Protein AF-A0A3M1VTR1-F1 (afdb_monomer_lite)

pLDDT: mean 77.59, std 20.21, range [37.69, 97.69]

Structure (mmCIF, N/CA/C/O backbone):
data_AF-A0A3M1VTR1-F1
#
_entry.id   AF-A0A3M1VTR1-F1
#
loop_
_atom_site.group_PDB
_atom_site.id
_atom_site.type_symbol
_atom_site.label_atom_id
_atom_site.label_alt_id
_atom_site.label_comp_id
_atom_site.label_asym_id
_atom_site.label_entity_id
_atom_site.label_seq_id
_atom_site.pdbx_PDB_ins_code
_atom_site.Cartn_x
_atom_site.Cartn_y
_atom_site.Cartn_z
_atom_site.occupancy
_atom_site.B_iso_or_equiv
_atom_site.auth_seq_id
_atom_site.auth_comp_id
_atom_site.auth_asym_id
_atom_site.auth_atom_id
_atom_site.pdbx_PDB_model_num
ATOM 1 N N . MET A 1 1 ? -4.274 -64.378 -32.391 1.00 43.00 1 MET A N 1
ATOM 2 C CA . MET A 1 1 ? -3.223 -64.723 -31.403 1.00 43.00 1 MET A CA 1
ATOM 3 C C . MET A 1 1 ? -2.202 -63.593 -31.361 1.00 43.00 1 MET A C 1
ATOM 5 O O . MET A 1 1 ? -1.812 -63.154 -32.430 1.00 43.00 1 MET A O 1
ATOM 9 N N . SER A 1 2 ? -1.763 -63.182 -30.159 1.00 39.47 2 SER A N 1
ATOM 10 C CA . SER A 1 2 ? -0.818 -62.075 -29.867 1.00 39.47 2 SER A CA 1
ATOM 11 C C . SER A 1 2 ? -1.372 -60.655 -30.094 1.00 39.47 2 SER A C 1
ATOM 13 O O . SER A 1 2 ? -1.860 -60.370 -31.171 1.00 39.47 2 SER A O 1
ATOM 15 N N . LYS A 1 3 ? -1.315 -59.68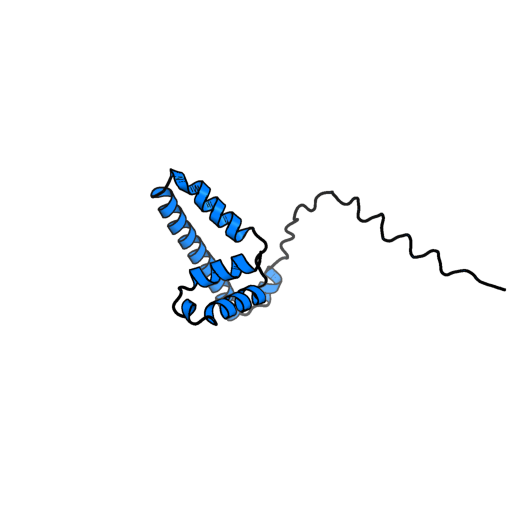1 -29.176 1.00 42.78 3 LYS A N 1
ATOM 16 C CA . LYS A 1 3 ? -0.653 -59.553 -27.868 1.00 42.78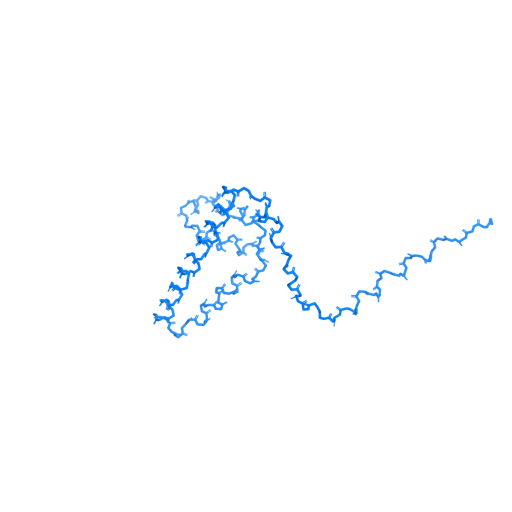 3 LYS A CA 1
ATOM 17 C C . LYS A 1 3 ? -1.428 -58.526 -27.026 1.00 42.78 3 LYS A C 1
ATOM 19 O O . LYS A 1 3 ? -1.530 -57.361 -27.392 1.00 42.78 3 LYS A O 1
ATOM 24 N N . ILE A 1 4 ? -1.914 -58.978 -25.876 1.00 50.28 4 ILE A N 1
ATOM 25 C CA . ILE A 1 4 ? -2.351 -58.170 -24.736 1.00 50.28 4 ILE A CA 1
ATOM 26 C C . ILE A 1 4 ? -1.121 -57.414 -24.212 1.00 50.28 4 ILE A C 1
ATOM 28 O O . ILE A 1 4 ? -0.258 -58.028 -23.591 1.00 50.28 4 ILE A O 1
ATOM 32 N N . LYS A 1 5 ? -0.999 -56.113 -24.506 1.00 45.84 5 LYS A N 1
ATOM 33 C CA . LYS A 1 5 ? -0.003 -55.201 -23.901 1.00 45.84 5 LYS A CA 1
ATOM 34 C C . LYS A 1 5 ? -0.491 -53.742 -23.878 1.00 45.84 5 LYS A C 1
ATOM 36 O O . LYS A 1 5 ? 0.208 -52.853 -24.349 1.00 45.84 5 LYS A O 1
ATOM 41 N N . LEU A 1 6 ? -1.683 -53.474 -23.342 1.00 41.66 6 LEU A N 1
ATOM 42 C CA . LEU A 1 6 ? -2.157 -52.085 -23.209 1.00 41.66 6 LEU A CA 1
ATOM 43 C C . LEU A 1 6 ? -3.057 -51.837 -21.987 1.00 41.66 6 LEU A C 1
ATOM 45 O O . LEU A 1 6 ? -4.011 -51.077 -22.076 1.00 41.66 6 LEU A O 1
ATOM 49 N N . VAL A 1 7 ? -2.800 -52.498 -20.850 1.00 42.00 7 VAL A N 1
ATOM 50 C CA . VAL A 1 7 ? -3.630 -52.317 -19.631 1.00 42.00 7 VAL A CA 1
ATOM 51 C C . VAL A 1 7 ? -2.802 -52.141 -18.341 1.00 42.00 7 VAL A C 1
ATOM 53 O O . VAL A 1 7 ? -3.346 -52.156 -17.249 1.00 42.00 7 VAL A O 1
ATOM 56 N N . VAL A 1 8 ? -1.484 -51.901 -18.412 1.00 48.16 8 VAL A N 1
ATOM 57 C CA . VAL A 1 8 ? -0.630 -51.793 -17.196 1.00 48.16 8 VAL A CA 1
ATOM 58 C C . VAL A 1 8 ? 0.017 -50.409 -17.022 1.00 48.16 8 VAL A C 1
ATOM 60 O O . VAL A 1 8 ? 1.044 -50.282 -16.376 1.00 48.16 8 VAL A O 1
ATOM 63 N N . PHE A 1 9 ? -0.566 -49.336 -17.570 1.00 41.22 9 PHE A N 1
ATOM 64 C CA . PHE A 1 9 ? 0.030 -47.990 -17.444 1.00 41.22 9 PHE A CA 1
ATOM 65 C C . PHE A 1 9 ? -0.897 -46.890 -16.910 1.00 41.22 9 PHE A C 1
ATOM 67 O O . PHE A 1 9 ? -0.571 -45.715 -17.019 1.00 41.22 9 PHE A O 1
ATOM 74 N N . PHE A 1 10 ? -2.036 -47.246 -16.305 1.00 38.72 10 PHE A N 1
ATOM 75 C CA . PHE A 1 10 ? -2.997 -46.252 -15.794 1.00 38.72 10 PHE A CA 1
ATOM 76 C C . PHE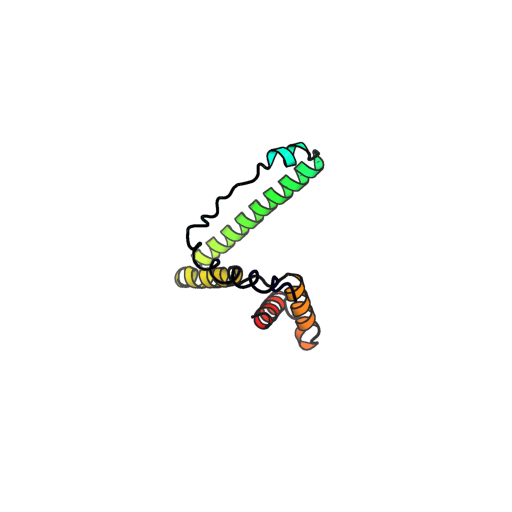 A 1 10 ? -3.342 -46.362 -14.301 1.00 38.72 10 PHE A C 1
ATOM 78 O O . PHE A 1 10 ? -4.158 -45.593 -13.805 1.00 38.72 10 PHE A O 1
ATOM 85 N N . ILE A 1 11 ? -2.667 -47.235 -13.547 1.00 46.56 11 ILE A N 1
ATOM 86 C CA . ILE A 1 11 ? -2.799 -47.323 -12.080 1.00 46.56 11 ILE A CA 1
ATOM 87 C C . ILE A 1 11 ? -1.441 -46.996 -11.449 1.00 46.56 11 ILE A C 1
ATOM 89 O O . ILE A 1 11 ? -0.787 -47.823 -10.827 1.00 46.56 11 ILE A O 1
ATOM 93 N N . GLY A 1 12 ? -0.978 -45.774 -11.700 1.00 37.88 12 GLY A N 1
ATOM 94 C CA . GLY A 1 12 ? 0.290 -45.254 -11.181 1.00 37.88 12 GLY A CA 1
ATOM 95 C C . GLY A 1 12 ? 0.317 -43.732 -11.048 1.00 37.88 12 GLY A C 1
ATOM 96 O O . GLY A 1 12 ? 1.392 -43.157 -10.967 1.00 37.88 12 GLY A O 1
ATOM 97 N N . CYS A 1 13 ? -0.847 -43.070 -11.060 1.00 42.31 13 CYS A N 1
ATOM 98 C CA . CYS A 1 13 ? -0.949 -41.603 -11.023 1.00 42.31 13 CYS A CA 1
ATOM 99 C C . CYS A 1 13 ? -1.924 -41.078 -9.948 1.00 42.31 13 CYS A C 1
ATOM 101 O O . CYS A 1 13 ? -2.306 -39.915 -9.975 1.00 42.31 13 CYS A O 1
ATOM 103 N N . VAL A 1 14 ? -2.358 -41.920 -8.997 1.00 47.38 14 VAL A N 1
ATOM 104 C CA . VAL A 1 14 ? -3.376 -41.522 -7.994 1.00 47.38 14 VAL A CA 1
ATOM 105 C C . VAL A 1 14 ? -2.954 -41.780 -6.534 1.00 47.38 14 VAL A C 1
ATOM 107 O O . VAL A 1 14 ? -3.653 -41.361 -5.622 1.00 47.38 14 VAL A O 1
ATOM 110 N N . VAL A 1 15 ? -1.782 -42.373 -6.253 1.00 50.03 15 VAL A N 1
ATOM 111 C CA . VAL A 1 15 ? -1.394 -42.747 -4.862 1.00 50.03 15 VAL A CA 1
ATOM 112 C C . VAL A 1 15 ? -0.055 -42.145 -4.387 1.00 50.03 15 VAL A C 1
ATOM 114 O O . VAL A 1 15 ? 0.442 -42.488 -3.324 1.00 50.03 15 VAL A O 1
ATOM 117 N N . THR A 1 16 ? 0.510 -41.157 -5.090 1.00 41.31 16 THR A N 1
ATOM 118 C CA . THR A 1 16 ? 1.730 -40.440 -4.636 1.00 41.31 16 THR A CA 1
ATOM 119 C C . THR A 1 16 ? 1.577 -38.928 -4.480 1.00 41.31 16 THR A C 1
ATOM 121 O O . THR A 1 16 ? 2.553 -38.245 -4.193 1.00 41.31 16 THR A O 1
ATOM 124 N N . CYS A 1 17 ? 0.354 -38.391 -4.543 1.00 38.16 17 CYS A N 1
ATOM 125 C CA . CYS A 1 17 ? 0.088 -36.987 -4.190 1.00 38.16 17 CYS A CA 1
ATOM 126 C C . CYS A 1 17 ? -0.317 -36.800 -2.707 1.00 38.16 17 CYS A C 1
ATOM 128 O O . CYS A 1 17 ? -0.856 -35.762 -2.333 1.00 38.16 17 CYS A O 1
ATOM 130 N N . GLY A 1 18 ? -0.088 -37.819 -1.866 1.00 44.81 18 GLY A N 1
ATOM 131 C CA . GLY A 1 18 ? -0.540 -37.871 -0.470 1.00 44.81 18 GLY A CA 1
ATOM 132 C C . GLY A 1 18 ? 0.515 -37.600 0.607 1.00 44.81 18 GLY A C 1
ATOM 133 O O . GLY A 1 18 ? 0.140 -37.492 1.767 1.00 44.81 18 GLY A O 1
ATOM 134 N N . LEU A 1 19 ? 1.807 -37.469 0.285 1.00 46.25 19 LEU A N 1
ATOM 135 C CA . LEU A 1 19 ? 2.870 -37.313 1.294 1.00 46.25 19 LEU A CA 1
ATOM 136 C C . LEU A 1 19 ? 4.022 -36.433 0.779 1.00 46.25 19 LEU A C 1
ATOM 138 O O . LEU A 1 19 ? 5.163 -36.855 0.653 1.00 46.25 19 LEU A O 1
ATOM 142 N N . ALA A 1 20 ? 3.711 -35.166 0.517 1.00 37.69 20 ALA A N 1
ATOM 143 C CA . ALA A 1 20 ? 4.689 -34.077 0.567 1.00 37.69 20 ALA A CA 1
ATOM 144 C C . ALA A 1 20 ? 4.140 -32.951 1.456 1.00 37.69 20 ALA A C 1
ATOM 146 O O . ALA A 1 20 ? 4.126 -31.777 1.102 1.00 37.69 20 ALA A O 1
ATOM 147 N N . ARG A 1 21 ? 3.651 -33.326 2.645 1.00 49.47 21 ARG A N 1
ATOM 148 C CA . ARG A 1 21 ? 3.400 -32.398 3.752 1.00 49.47 21 ARG A CA 1
ATOM 149 C C . ARG A 1 21 ? 4.695 -32.239 4.549 1.00 49.47 21 ARG A C 1
ATOM 151 O O . ARG A 1 21 ? 4.764 -32.617 5.709 1.00 49.47 21 ARG A O 1
ATOM 158 N N . SER A 1 22 ? 5.712 -31.691 3.891 1.00 42.00 22 SER A N 1
ATOM 159 C CA . SER A 1 22 ? 6.975 -31.285 4.505 1.00 42.00 22 SER A CA 1
ATOM 160 C C . SER A 1 22 ? 7.395 -29.954 3.896 1.00 42.00 22 SER A C 1
ATOM 162 O O . SER A 1 22 ? 7.956 -29.908 2.810 1.00 42.00 22 SER A O 1
ATOM 164 N N . GLY A 1 23 ? 7.069 -28.873 4.603 1.00 42.88 23 GLY A N 1
ATOM 165 C CA . GLY A 1 23 ? 7.839 -27.633 4.592 1.00 42.88 23 GLY A CA 1
ATOM 166 C C . GLY A 1 23 ? 8.166 -27.005 3.239 1.00 42.88 23 GLY A C 1
ATOM 167 O O . GLY A 1 23 ? 9.339 -26.841 2.929 1.00 42.88 23 GLY A O 1
ATOM 168 N N . LEU A 1 24 ? 7.172 -26.473 2.525 1.00 39.59 24 LEU A N 1
ATOM 169 C CA . LEU A 1 24 ? 7.417 -25.267 1.725 1.00 39.59 24 LEU A CA 1
ATOM 170 C C . LEU A 1 24 ? 7.422 -24.068 2.678 1.00 39.59 24 LEU A C 1
ATOM 172 O O . LEU A 1 24 ? 6.510 -23.247 2.735 1.00 39.59 24 LEU A O 1
ATOM 176 N N . ARG A 1 25 ? 8.494 -24.012 3.473 1.00 44.16 25 ARG A N 1
ATOM 177 C CA . ARG A 1 25 ? 9.089 -22.748 3.886 1.00 44.16 25 ARG A CA 1
ATOM 178 C C . ARG A 1 25 ? 9.256 -21.981 2.577 1.00 44.16 25 ARG A C 1
ATOM 180 O O . ARG A 1 25 ? 9.906 -22.494 1.671 1.00 44.16 25 ARG A O 1
ATOM 187 N N . ALA A 1 26 ? 8.593 -20.837 2.442 1.00 42.47 26 ALA A N 1
ATOM 188 C CA . ALA A 1 26 ? 8.849 -19.919 1.347 1.00 42.47 26 ALA A CA 1
ATOM 189 C C . ALA A 1 26 ? 10.325 -19.521 1.445 1.00 42.47 26 ALA A C 1
ATOM 191 O O . ALA A 1 26 ? 10.702 -18.623 2.195 1.00 42.47 26 ALA A O 1
ATOM 192 N N . GLU A 1 27 ? 11.183 -20.280 0.775 1.00 42.41 27 GLU A N 1
ATOM 193 C CA . GLU A 1 27 ? 12.526 -19.857 0.467 1.00 42.41 27 GLU A CA 1
ATOM 194 C C . GLU A 1 27 ? 12.319 -18.695 -0.499 1.00 42.41 27 GLU A C 1
ATOM 196 O O . GLU A 1 27 ? 12.026 -18.883 -1.680 1.00 42.41 27 GLU A O 1
ATOM 201 N N . ASN A 1 28 ? 12.331 -17.478 0.049 1.00 45.00 28 ASN A N 1
ATOM 202 C CA . ASN A 1 28 ? 12.499 -16.252 -0.712 1.00 45.00 28 ASN A CA 1
ATOM 203 C C . ASN A 1 28 ? 13.856 -16.372 -1.416 1.00 45.00 28 ASN A C 1
ATOM 205 O O . ASN A 1 28 ? 14.852 -15.803 -0.977 1.00 45.00 28 ASN A O 1
ATOM 209 N N . SER A 1 29 ? 13.928 -17.145 -2.501 1.00 46.34 29 SER A N 1
ATOM 210 C CA . SER A 1 29 ? 15.001 -17.006 -3.468 1.00 46.34 29 SER A CA 1
ATOM 211 C C . SER A 1 29 ? 14.703 -15.694 -4.187 1.00 46.34 29 SER A C 1
ATOM 213 O O . SER A 1 29 ? 14.109 -15.673 -5.269 1.00 46.34 29 SER A O 1
ATOM 215 N N . GLU A 1 30 ? 14.998 -14.577 -3.524 1.00 57.84 30 GLU A N 1
ATOM 216 C CA . GLU A 1 30 ? 15.000 -13.270 -4.158 1.00 57.84 30 GLU A CA 1
ATOM 217 C C . GLU A 1 30 ? 15.940 -13.391 -5.352 1.00 57.84 30 GLU A C 1
ATOM 219 O O . GLU A 1 30 ? 17.162 -13.478 -5.215 1.00 57.84 30 GLU A O 1
ATOM 224 N N . LYS A 1 31 ? 15.358 -13.515 -6.548 1.00 67.56 31 LYS A N 1
ATOM 225 C CA . LYS A 1 31 ? 16.146 -13.549 -7.772 1.00 67.56 31 LYS A CA 1
ATOM 226 C C . LYS A 1 31 ? 16.960 -12.255 -7.793 1.00 67.56 31 LYS A C 1
ATOM 228 O O . LYS A 1 31 ? 16.389 -11.191 -7.544 1.00 67.56 31 LYS A O 1
ATOM 233 N N . PRO A 1 32 ? 18.267 -12.313 -8.087 1.00 76.69 32 PRO A N 1
ATOM 234 C CA . PRO A 1 32 ? 19.091 -11.117 -8.076 1.00 76.69 32 PRO A CA 1
ATOM 235 C C . PRO A 1 32 ? 18.509 -10.090 -9.054 1.00 76.69 32 PRO A C 1
ATOM 237 O O . PRO A 1 32 ? 18.340 -10.380 -10.236 1.00 76.69 32 PRO A O 1
ATOM 240 N N . PHE A 1 33 ? 18.200 -8.888 -8.561 1.00 86.00 33 PHE A N 1
ATOM 241 C CA . PHE A 1 33 ? 17.650 -7.794 -9.374 1.00 86.00 33 PHE A CA 1
ATOM 242 C C . PHE A 1 33 ? 18.738 -7.017 -10.135 1.00 86.00 33 PHE A C 1
ATOM 244 O O . PHE A 1 33 ? 18.467 -6.361 -11.140 1.00 86.00 33 PHE A O 1
ATOM 251 N N . LEU A 1 34 ? 19.999 -7.125 -9.698 1.00 82.75 34 LEU A N 1
ATOM 252 C CA . LEU A 1 34 ? 21.141 -6.414 -10.283 1.00 82.75 34 LEU A CA 1
ATOM 253 C C . LEU A 1 34 ? 21.303 -6.613 -11.807 1.00 82.75 34 LEU A C 1
ATOM 255 O O . LEU A 1 34 ? 21.600 -5.626 -12.483 1.00 82.75 34 LEU A O 1
ATOM 259 N N . PRO A 1 35 ? 21.111 -7.816 -12.389 1.00 88.06 35 PRO A N 1
ATOM 260 C CA . PRO A 1 35 ? 21.135 -7.986 -13.840 1.00 88.06 35 PRO A CA 1
ATOM 261 C C . PRO A 1 35 ? 20.087 -7.126 -14.556 1.00 88.06 35 PRO A C 1
ATOM 263 O O . PRO A 1 35 ? 20.423 -6.472 -15.536 1.00 88.06 35 PRO A O 1
ATOM 266 N N . ILE A 1 36 ? 18.857 -7.045 -14.032 1.00 88.25 36 ILE A N 1
ATOM 267 C CA . ILE A 1 36 ? 17.788 -6.198 -14.590 1.00 88.25 36 ILE A CA 1
ATOM 268 C C . ILE A 1 36 ? 18.181 -4.723 -14.470 1.00 88.25 36 ILE A C 1
ATOM 270 O O . ILE A 1 36 ? 18.145 -3.994 -15.456 1.00 88.25 36 ILE A O 1
ATOM 274 N N . TRP A 1 37 ? 18.662 -4.297 -13.299 1.00 89.69 37 TRP A N 1
ATOM 275 C CA . TRP A 1 37 ? 19.119 -2.923 -13.071 1.00 89.69 37 TRP A CA 1
ATOM 276 C C . TRP A 1 37 ? 20.226 -2.481 -14.040 1.00 89.69 37 TRP A C 1
ATOM 278 O O . TRP A 1 37 ? 20.256 -1.329 -14.479 1.00 89.69 37 TRP A O 1
ATOM 288 N N . LYS A 1 38 ? 21.148 -3.384 -14.396 1.00 93.62 38 LYS A N 1
ATOM 289 C CA . LYS A 1 38 ? 22.219 -3.102 -15.367 1.00 93.62 38 LYS A CA 1
ATOM 290 C C . LYS A 1 38 ? 21.698 -2.916 -16.793 1.00 93.62 38 LYS A C 1
ATOM 292 O O . LYS A 1 38 ? 22.306 -2.153 -17.535 1.00 93.62 38 LYS A O 1
ATOM 297 N N . LEU A 1 39 ? 20.599 -3.577 -17.152 1.00 94.88 39 LEU A N 1
ATOM 298 C CA . LEU A 1 39 ? 19.975 -3.477 -18.476 1.00 94.88 39 LEU A CA 1
ATOM 299 C C . LEU A 1 39 ? 19.095 -2.227 -18.634 1.00 94.88 39 LEU A C 1
ATOM 301 O O . LEU A 1 39 ? 18.770 -1.854 -19.756 1.00 94.88 39 LEU A O 1
ATOM 305 N N . MET A 1 40 ? 18.716 -1.573 -17.534 1.00 94.31 40 MET A N 1
ATOM 306 C CA . MET A 1 40 ? 17.909 -0.353 -17.563 1.00 94.31 40 MET A CA 1
ATOM 307 C C . MET A 1 40 ? 18.753 0.875 -17.922 1.00 94.31 40 MET A C 1
ATOM 309 O O . MET A 1 40 ? 19.818 1.117 -17.333 1.00 94.31 40 MET A O 1
ATOM 313 N N . ASP A 1 41 ? 18.232 1.706 -18.820 1.00 97.69 41 ASP A N 1
ATOM 314 C CA . ASP A 1 41 ? 18.746 3.056 -19.034 1.00 97.69 41 ASP A CA 1
ATOM 315 C C . ASP A 1 41 ? 18.448 3.979 -17.830 1.00 97.69 41 ASP A C 1
ATOM 317 O O . ASP A 1 41 ? 17.878 3.579 -16.808 1.00 97.69 41 ASP A O 1
ATOM 321 N N . GLN A 1 42 ? 18.908 5.229 -17.909 1.00 97.44 42 GLN A N 1
ATOM 322 C CA . GLN A 1 42 ? 18.750 6.193 -16.817 1.00 97.44 42 GLN A CA 1
ATOM 323 C C . GLN A 1 42 ? 17.296 6.632 -16.607 1.00 97.44 42 GLN A C 1
ATOM 325 O O . GLN A 1 42 ? 16.916 6.931 -15.476 1.00 97.44 42 GLN A O 1
ATOM 330 N N . GLU A 1 43 ? 16.482 6.671 -17.659 1.00 97.62 43 GLU A N 1
ATOM 331 C CA . GLU A 1 43 ? 15.081 7.079 -17.570 1.00 97.62 43 GLU A CA 1
ATOM 332 C C . GLU A 1 43 ? 14.247 5.995 -16.880 1.00 97.62 43 GLU A C 1
ATOM 334 O O . GLU A 1 43 ? 13.572 6.269 -15.885 1.00 97.62 43 GLU A O 1
ATOM 339 N N . ALA A 1 44 ? 14.399 4.737 -17.298 1.00 92.44 44 ALA A N 1
ATOM 340 C CA . ALA A 1 44 ? 13.772 3.586 -16.661 1.00 92.44 44 ALA A CA 1
ATOM 341 C C . ALA A 1 44 ? 14.144 3.486 -15.173 1.00 92.44 44 ALA A C 1
ATOM 343 O O . ALA A 1 44 ? 13.284 3.220 -14.328 1.00 92.44 44 ALA A O 1
ATOM 344 N N . LYS A 1 45 ? 15.411 3.750 -14.819 1.00 96.44 45 LYS A N 1
ATOM 345 C CA . LYS A 1 45 ? 15.856 3.799 -13.414 1.00 96.44 45 LYS A CA 1
ATOM 346 C C . LYS A 1 45 ? 15.143 4.890 -12.625 1.00 96.44 45 LYS A C 1
ATOM 348 O O . LYS A 1 45 ? 14.693 4.629 -11.511 1.00 96.44 45 LYS A O 1
ATOM 353 N N . ARG A 1 46 ? 15.008 6.095 -13.192 1.00 96.38 46 ARG A N 1
ATOM 354 C CA . ARG A 1 46 ? 14.276 7.200 -12.553 1.00 96.38 46 ARG A CA 1
ATOM 355 C C . ARG A 1 46 ? 12.813 6.840 -12.328 1.00 96.38 46 ARG A C 1
ATOM 357 O O . ARG A 1 46 ? 12.325 7.058 -11.225 1.00 96.38 46 ARG A O 1
ATOM 364 N N . HIS A 1 47 ? 12.136 6.249 -13.313 1.00 94.75 47 HIS A N 1
ATOM 365 C CA . HIS A 1 47 ? 10.745 5.814 -13.158 1.00 94.75 47 HIS A CA 1
ATOM 366 C C . HIS A 1 47 ? 10.585 4.728 -12.095 1.00 94.75 47 HIS A C 1
ATOM 368 O O . HIS A 1 47 ? 9.690 4.823 -11.256 1.00 94.75 47 HIS A O 1
ATOM 374 N N . PHE A 1 48 ? 11.477 3.736 -12.080 1.00 92.31 48 PHE A N 1
ATOM 375 C CA . PHE A 1 48 ? 11.466 2.688 -11.064 1.00 92.31 48 PHE A CA 1
ATOM 376 C C . PHE A 1 48 ? 11.642 3.261 -9.654 1.00 92.31 48 PHE A C 1
ATOM 378 O O . PHE A 1 48 ? 10.829 2.996 -8.769 1.00 92.31 48 PHE A O 1
ATOM 385 N N . VAL A 1 49 ? 12.664 4.100 -9.450 1.00 94.69 49 VAL A N 1
ATOM 386 C CA . VAL A 1 49 ? 12.914 4.745 -8.153 1.00 94.69 49 VAL A CA 1
ATOM 387 C C . VAL A 1 49 ? 11.761 5.671 -7.770 1.00 94.69 49 VAL A C 1
ATOM 389 O O . VAL A 1 49 ? 11.357 5.676 -6.613 1.00 94.69 49 VAL A O 1
ATOM 392 N N . ALA A 1 50 ? 11.180 6.415 -8.715 1.00 95.88 50 ALA A N 1
ATOM 393 C CA . ALA A 1 50 ? 10.027 7.272 -8.452 1.00 95.88 50 ALA A CA 1
ATOM 394 C C . ALA A 1 50 ? 8.812 6.468 -7.965 1.00 95.88 50 ALA A C 1
ATOM 396 O O . ALA A 1 50 ? 8.198 6.850 -6.971 1.00 95.88 50 ALA A O 1
ATOM 397 N N . GLY A 1 51 ? 8.502 5.338 -8.610 1.00 89.38 51 GLY A N 1
ATOM 398 C CA . GLY A 1 51 ? 7.437 4.435 -8.166 1.00 89.38 51 GLY A CA 1
ATOM 399 C C . GLY A 1 51 ? 7.709 3.855 -6.776 1.00 89.38 51 GLY A C 1
ATOM 400 O O . GLY A 1 51 ? 6.823 3.837 -5.925 1.00 89.38 51 GLY A O 1
ATOM 401 N N . TYR A 1 52 ? 8.956 3.463 -6.507 1.00 92.69 52 TYR A N 1
ATOM 402 C CA . TYR A 1 52 ? 9.364 2.949 -5.200 1.00 92.69 52 TYR A CA 1
ATOM 403 C C . TYR A 1 52 ? 9.231 4.004 -4.088 1.00 92.69 52 TYR A C 1
ATOM 405 O O . TYR A 1 52 ? 8.648 3.742 -3.036 1.00 92.69 52 TYR A O 1
ATOM 413 N N . LEU A 1 53 ? 9.699 5.230 -4.344 1.00 92.44 53 LEU A N 1
ATOM 414 C CA . LEU A 1 53 ? 9.554 6.364 -3.427 1.00 92.44 53 LEU A CA 1
ATOM 415 C C . LEU A 1 53 ? 8.088 6.757 -3.220 1.00 92.44 53 LEU A C 1
ATOM 417 O O . LEU A 1 53 ? 7.717 7.161 -2.119 1.00 92.44 53 LEU A O 1
ATOM 421 N N . GLN A 1 54 ? 7.247 6.638 -4.249 1.00 92.75 54 GLN A N 1
ATOM 422 C CA . GLN A 1 54 ? 5.813 6.861 -4.101 1.00 92.75 54 GLN A CA 1
ATOM 423 C C . GLN A 1 54 ? 5.189 5.814 -3.174 1.00 92.75 54 GLN A C 1
ATOM 425 O O . GLN A 1 54 ? 4.479 6.187 -2.245 1.00 92.75 54 GLN A O 1
ATOM 430 N N . GLY A 1 55 ? 5.544 4.536 -3.338 1.00 90.94 55 GLY A N 1
ATOM 431 C CA . GLY A 1 55 ? 5.111 3.474 -2.429 1.00 90.94 55 GLY A CA 1
ATOM 432 C C . GLY A 1 55 ? 5.503 3.739 -0.969 1.00 90.94 55 GLY A C 1
ATOM 433 O O . GLY A 1 55 ? 4.706 3.504 -0.063 1.00 90.94 55 GLY A O 1
ATOM 434 N N . TRP A 1 56 ? 6.691 4.303 -0.722 1.00 93.50 56 TRP A N 1
ATOM 435 C CA . TRP A 1 56 ? 7.103 4.725 0.624 1.00 93.50 56 TRP A CA 1
ATOM 436 C C . TRP A 1 56 ? 6.235 5.850 1.194 1.00 93.50 56 TRP A C 1
ATOM 438 O O . TRP A 1 56 ? 5.873 5.807 2.369 1.00 93.50 56 TRP A O 1
ATOM 448 N N . ARG A 1 57 ? 5.877 6.846 0.376 1.00 95.06 57 ARG A N 1
ATOM 449 C CA . ARG A 1 57 ? 4.981 7.935 0.798 1.00 95.06 57 ARG A CA 1
ATOM 450 C C . ARG A 1 57 ? 3.583 7.421 1.119 1.00 95.06 57 ARG A C 1
ATOM 452 O O . ARG A 1 57 ? 3.008 7.826 2.127 1.00 95.06 57 ARG A O 1
ATOM 459 N N . ASP A 1 58 ? 3.062 6.513 0.301 1.00 92.81 58 ASP A N 1
ATOM 460 C CA . ASP A 1 58 ? 1.748 5.911 0.522 1.00 92.81 58 ASP A CA 1
ATOM 461 C C . ASP A 1 58 ? 1.740 5.089 1.822 1.00 92.81 58 ASP A C 1
ATOM 463 O O . ASP A 1 58 ? 0.834 5.237 2.643 1.00 92.81 58 ASP A O 1
ATOM 467 N N . ALA A 1 59 ? 2.792 4.300 2.074 1.00 91.81 59 ALA A N 1
ATOM 468 C CA . ALA A 1 59 ? 2.952 3.545 3.318 1.00 91.81 59 ALA A CA 1
ATOM 469 C C . ALA A 1 59 ? 3.044 4.457 4.554 1.00 91.81 59 ALA A C 1
ATOM 471 O O . ALA A 1 59 ? 2.411 4.181 5.578 1.00 91.81 59 ALA A O 1
ATOM 472 N N . ALA A 1 60 ? 3.786 5.565 4.459 1.00 93.62 60 ALA A N 1
ATOM 473 C CA . ALA A 1 60 ? 3.867 6.558 5.527 1.00 93.62 60 ALA A CA 1
ATOM 474 C C . ALA A 1 60 ? 2.487 7.163 5.834 1.00 93.62 60 ALA A C 1
ATOM 476 O O . ALA A 1 60 ? 2.077 7.194 6.992 1.00 93.62 60 ALA A O 1
ATOM 477 N N . ARG A 1 61 ? 1.729 7.549 4.799 1.00 94.62 61 ARG A N 1
ATOM 478 C CA . ARG A 1 61 ? 0.382 8.115 4.949 1.00 94.62 61 ARG A CA 1
ATOM 479 C C . ARG A 1 61 ? -0.608 7.129 5.570 1.00 94.62 61 ARG A C 1
ATOM 481 O O . ARG A 1 61 ? -1.385 7.506 6.441 1.00 94.62 61 ARG A O 1
ATOM 488 N N . VAL A 1 62 ? -0.582 5.863 5.152 1.00 92.12 62 VAL A N 1
ATOM 489 C CA . VAL A 1 62 ? -1.421 4.817 5.765 1.00 92.12 62 VAL A CA 1
ATOM 490 C C . VAL A 1 62 ? -1.061 4.631 7.238 1.00 92.12 62 VAL A C 1
ATOM 492 O O . VAL A 1 62 ? -1.955 4.501 8.075 1.00 92.12 62 VAL A O 1
ATOM 495 N N . THR A 1 63 ? 0.230 4.654 7.570 1.00 93.31 63 THR A N 1
ATOM 496 C CA . THR A 1 63 ? 0.707 4.523 8.954 1.00 93.31 63 THR A CA 1
ATOM 497 C C . THR A 1 63 ? 0.248 5.696 9.818 1.00 93.31 63 THR A C 1
ATOM 499 O O . THR A 1 63 ? -0.191 5.483 10.947 1.00 93.31 63 THR A O 1
ATOM 502 N N . GLU A 1 64 ? 0.300 6.918 9.289 1.00 96.31 64 GLU A N 1
ATOM 503 C CA . GLU A 1 64 ? -0.182 8.127 9.962 1.00 96.31 64 GLU A CA 1
ATOM 504 C C . GLU A 1 64 ? -1.681 8.037 10.271 1.00 96.31 64 GLU A C 1
ATOM 506 O O . GLU A 1 64 ? -2.061 8.101 11.439 1.00 96.31 64 GLU A O 1
ATOM 511 N N . ILE A 1 65 ? -2.508 7.758 9.257 1.00 93.81 65 ILE A N 1
ATOM 512 C CA . ILE A 1 65 ? -3.965 7.589 9.409 1.00 93.81 65 ILE A CA 1
ATOM 513 C C . ILE A 1 65 ? -4.283 6.490 10.427 1.00 93.81 65 ILE A C 1
ATOM 515 O O . ILE A 1 65 ? -5.160 6.639 11.275 1.00 93.81 65 ILE A O 1
ATOM 519 N N . THR A 1 66 ? -3.559 5.372 10.359 1.00 93.81 66 THR A N 1
ATOM 520 C CA . THR A 1 66 ? -3.755 4.252 11.284 1.00 93.81 66 THR A CA 1
ATOM 521 C C . THR A 1 66 ? -3.402 4.654 12.713 1.00 93.81 66 THR A C 1
ATOM 523 O O . THR A 1 66 ? -4.134 4.336 13.646 1.00 93.81 66 THR A O 1
ATOM 526 N N . THR A 1 67 ? -2.299 5.381 12.894 1.00 94.88 67 THR A N 1
ATOM 527 C CA . THR A 1 67 ? -1.857 5.861 14.207 1.00 94.88 67 THR A CA 1
ATOM 528 C C . THR A 1 67 ? -2.868 6.832 14.808 1.00 94.88 67 THR A C 1
ATOM 530 O O . THR A 1 67 ? -3.197 6.714 15.987 1.00 94.88 67 THR A O 1
ATOM 533 N N . GLU A 1 68 ? -3.377 7.770 14.010 1.00 95.88 68 GLU A N 1
ATOM 534 C CA . GLU A 1 68 ? -4.413 8.719 14.423 1.00 95.88 68 GLU A CA 1
ATOM 535 C C . GLU A 1 68 ? -5.699 7.993 14.831 1.00 95.88 68 GLU A C 1
ATOM 537 O O . GLU A 1 68 ? -6.173 8.170 15.953 1.00 95.88 68 GLU A O 1
ATOM 542 N N . TYR A 1 69 ? -6.182 7.064 14.002 1.00 93.25 69 TYR A N 1
ATOM 543 C CA . TYR A 1 69 ? -7.368 6.267 14.312 1.00 93.25 69 TYR A CA 1
ATOM 544 C C . TYR A 1 69 ? -7.242 5.495 15.634 1.00 93.25 69 TYR A C 1
ATOM 546 O O . TYR A 1 69 ? -8.178 5.483 16.434 1.00 93.25 69 TYR A O 1
ATOM 554 N N . ILE A 1 70 ? -6.087 4.862 15.882 1.00 96.12 70 ILE A N 1
ATOM 555 C CA . ILE A 1 70 ? -5.825 4.119 17.126 1.00 96.12 70 ILE A CA 1
ATOM 556 C C . ILE A 1 70 ? -5.846 5.058 18.336 1.00 96.12 70 ILE A C 1
ATOM 558 O O . ILE A 1 70 ? -6.396 4.691 19.372 1.00 96.12 70 ILE A O 1
ATOM 562 N N . ARG A 1 71 ? -5.267 6.260 18.217 1.00 95.31 71 ARG A N 1
ATOM 563 C CA . ARG A 1 71 ? -5.273 7.258 19.299 1.00 95.31 71 ARG A CA 1
ATOM 564 C C . ARG A 1 71 ? -6.688 7.713 19.643 1.00 95.31 71 ARG A C 1
ATOM 566 O O . ARG A 1 71 ? -6.993 7.872 20.819 1.00 95.31 71 ARG A O 1
ATOM 573 N N . GLU A 1 72 ? -7.535 7.907 18.638 1.00 96.81 72 GLU A N 1
ATOM 574 C CA . GLU A 1 72 ? -8.922 8.347 18.822 1.00 96.81 72 GLU A CA 1
ATOM 575 C C . GLU A 1 72 ? -9.867 7.220 19.269 1.00 96.81 72 GLU A C 1
ATOM 577 O O . GLU A 1 72 ? -10.890 7.484 19.899 1.00 96.81 72 GLU A O 1
ATOM 582 N N . ASN A 1 73 ? -9.556 5.962 18.939 1.00 95.75 73 ASN A N 1
ATOM 583 C CA . ASN A 1 73 ? -10.436 4.809 19.159 1.00 95.75 73 ASN A CA 1
ATOM 584 C C . ASN A 1 73 ? -9.693 3.606 19.781 1.00 95.75 73 ASN A C 1
ATOM 586 O O . ASN A 1 73 ? -9.748 2.505 19.216 1.00 95.75 73 ASN A O 1
ATOM 590 N N . PRO A 1 74 ? -9.023 3.758 20.938 1.00 94.44 74 PRO A N 1
ATOM 591 C CA . PRO A 1 74 ? -8.142 2.723 21.486 1.00 94.44 74 PRO A CA 1
ATOM 592 C C . PRO A 1 74 ? -8.863 1.391 21.745 1.00 94.44 74 PRO A C 1
ATOM 594 O O . PRO A 1 74 ? -8.334 0.333 21.407 1.00 94.44 74 PRO A O 1
ATOM 597 N N . ASP A 1 75 ? -10.105 1.433 22.2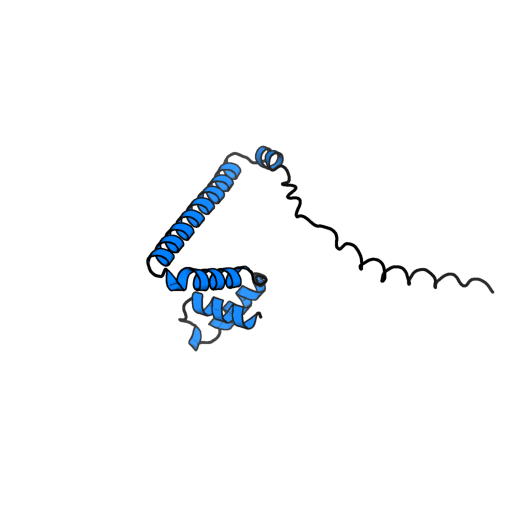35 1.00 96.88 75 ASP A N 1
ATOM 598 C CA . ASP A 1 75 ? -10.870 0.232 22.600 1.00 96.88 75 ASP A CA 1
ATOM 599 C C . ASP A 1 75 ? -11.334 -0.595 21.388 1.00 96.88 75 ASP A C 1
ATOM 601 O O . ASP A 1 75 ? -11.594 -1.791 21.504 1.00 96.88 75 ASP A O 1
ATOM 605 N N . ARG A 1 76 ? -11.436 0.031 20.205 1.00 93.06 76 ARG A N 1
ATOM 606 C CA . ARG A 1 76 ? -11.934 -0.597 18.962 1.00 93.06 76 ARG A CA 1
ATOM 607 C C . ARG A 1 76 ? -10.853 -0.792 17.900 1.00 93.06 76 ARG A C 1
ATOM 609 O O . ARG A 1 76 ? -11.134 -1.329 16.825 1.00 93.06 76 ARG A O 1
ATOM 616 N N . ALA A 1 77 ? -9.626 -0.361 18.183 1.00 92.31 77 ALA A N 1
ATOM 617 C CA . ALA A 1 77 ? -8.506 -0.389 17.251 1.00 92.31 77 ALA A CA 1
ATOM 618 C C . ALA A 1 77 ? -8.236 -1.800 16.709 1.00 92.31 77 ALA A C 1
ATOM 620 O O . ALA A 1 77 ? -8.165 -1.997 15.497 1.00 92.31 77 ALA A O 1
ATOM 621 N N . ILE A 1 78 ? -8.139 -2.790 17.602 1.00 91.88 78 ILE A N 1
ATOM 622 C CA . ILE A 1 78 ? -7.814 -4.176 17.236 1.00 91.88 78 ILE A CA 1
ATOM 623 C C . ILE A 1 78 ? -8.908 -4.782 16.354 1.00 91.88 78 ILE A C 1
ATOM 625 O O . ILE A 1 78 ? -8.604 -5.317 15.290 1.00 91.88 78 ILE A O 1
ATOM 629 N N . GLU A 1 79 ? -10.176 -4.666 16.757 1.00 92.06 79 GLU A N 1
ATOM 630 C CA . GLU A 1 79 ? -11.306 -5.195 15.984 1.00 92.06 79 GLU A CA 1
ATOM 631 C C . GLU A 1 79 ? -11.361 -4.579 14.578 1.00 92.06 79 GLU A C 1
ATOM 633 O O . GLU A 1 79 ? -11.545 -5.284 13.581 1.00 92.06 79 GLU A O 1
ATOM 638 N N . SER A 1 80 ? -11.141 -3.267 14.489 1.00 86.88 80 SER A N 1
ATOM 639 C CA . SER A 1 80 ? -11.175 -2.532 13.225 1.00 86.88 80 SER A CA 1
ATOM 640 C C . SER A 1 80 ? -10.019 -2.930 12.306 1.00 86.88 80 SER A C 1
ATOM 642 O O . SER A 1 80 ? -10.236 -3.182 11.120 1.00 86.88 80 SER A O 1
ATOM 644 N N . LEU A 1 81 ? -8.804 -3.072 12.845 1.00 88.69 81 LEU A N 1
ATOM 645 C CA . LEU A 1 81 ? -7.642 -3.533 12.082 1.00 88.69 81 LEU A CA 1
ATOM 646 C C . LEU A 1 81 ? -7.783 -4.992 11.638 1.00 88.69 81 LEU A C 1
ATOM 648 O O . LEU A 1 81 ? -7.422 -5.312 10.509 1.00 88.69 81 LEU A O 1
ATOM 652 N N . GLU A 1 82 ? -8.368 -5.867 12.456 1.00 87.75 82 GLU A N 1
ATOM 653 C CA . GLU A 1 82 ? -8.674 -7.251 12.067 1.00 87.75 82 GLU A CA 1
ATOM 654 C C . GLU A 1 82 ? -9.789 -7.330 11.012 1.00 87.75 82 GLU A C 1
ATOM 656 O O . GLU A 1 82 ? -9.762 -8.184 10.122 1.00 87.75 82 GLU A O 1
ATOM 661 N N . SER A 1 83 ? -10.764 -6.417 11.042 1.00 80.56 83 SER A N 1
ATOM 662 C CA . SER A 1 83 ? -11.739 -6.266 9.956 1.00 80.56 83 SER A CA 1
ATOM 663 C C . SER A 1 83 ? -11.045 -5.886 8.644 1.00 80.56 83 SER A C 1
ATOM 665 O O . SER A 1 83 ? -11.214 -6.569 7.633 1.00 80.56 83 SER A O 1
ATOM 667 N N . ILE A 1 84 ? -10.171 -4.875 8.673 1.00 81.94 84 ILE A N 1
ATOM 668 C CA . ILE A 1 84 ? -9.370 -4.458 7.513 1.00 81.94 84 ILE A CA 1
ATOM 669 C C . ILE A 1 84 ? -8.473 -5.604 7.030 1.00 81.94 84 ILE A C 1
ATOM 671 O O . ILE A 1 84 ? -8.437 -5.909 5.840 1.00 81.94 84 ILE A O 1
ATOM 675 N N . ARG A 1 85 ? -7.789 -6.306 7.936 1.00 82.94 85 ARG A N 1
ATOM 676 C CA . ARG A 1 85 ? -6.960 -7.464 7.598 1.00 82.94 85 ARG A CA 1
ATOM 677 C C . ARG A 1 85 ? -7.777 -8.532 6.889 1.00 82.94 85 ARG A C 1
ATOM 679 O O . ARG A 1 85 ? -7.365 -8.974 5.821 1.00 82.94 85 ARG A O 1
ATOM 686 N N . ARG A 1 86 ? -8.942 -8.924 7.415 1.00 81.62 86 ARG A N 1
ATOM 687 C CA . ARG A 1 86 ? -9.850 -9.869 6.738 1.00 81.62 86 ARG A CA 1
ATOM 688 C C . ARG A 1 86 ? -10.256 -9.362 5.358 1.00 81.62 86 ARG A C 1
ATOM 690 O O . ARG A 1 86 ? -10.284 -10.148 4.408 1.00 81.62 86 ARG A O 1
ATOM 697 N N . LEU A 1 87 ? -10.474 -8.050 5.219 1.00 70.75 87 LEU A N 1
ATOM 698 C CA . LEU A 1 87 ? -10.740 -7.433 3.925 1.00 70.75 87 LEU A CA 1
ATOM 699 C C . LEU A 1 87 ? -9.573 -7.614 2.931 1.00 70.75 87 LEU A C 1
ATOM 701 O O . LEU A 1 87 ? -9.835 -7.802 1.750 1.00 70.75 87 LEU A O 1
ATOM 705 N N . TYR A 1 88 ? -8.315 -7.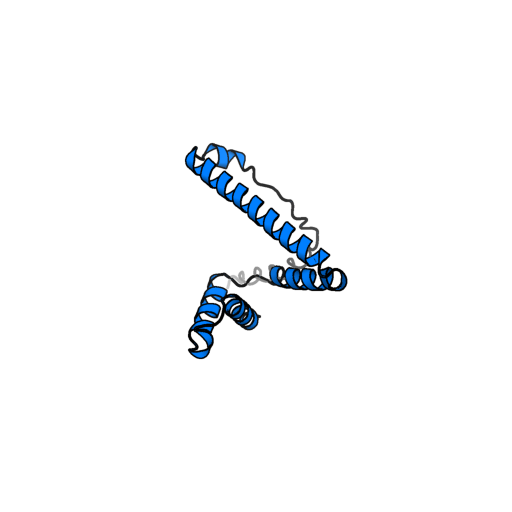628 3.353 1.00 72.38 88 TYR A N 1
ATOM 706 C CA . TYR A 1 88 ? -7.186 -7.861 2.438 1.00 72.38 88 TYR A CA 1
ATOM 707 C C . TYR A 1 88 ? -6.739 -9.329 2.349 1.00 72.38 88 TYR A C 1
ATOM 709 O O . TYR A 1 88 ? -6.053 -9.702 1.403 1.00 72.38 88 TYR A O 1
ATOM 717 N N . SER A 1 89 ? -7.139 -10.168 3.308 1.00 76.69 89 SER A N 1
ATOM 718 C CA . SER A 1 89 ? -6.720 -11.576 3.403 1.00 76.69 89 SER A CA 1
ATOM 719 C C . SER A 1 89 ? -7.623 -12.539 2.637 1.00 76.69 89 SER A C 1
ATOM 721 O O . SER A 1 89 ? -7.185 -13.634 2.292 1.00 76.69 89 SER A O 1
ATOM 723 N N . SER A 1 90 ? -8.894 -12.190 2.401 1.00 69.06 90 SER A N 1
ATOM 724 C CA . SER A 1 90 ? -9.743 -13.020 1.538 1.00 69.06 90 SER A CA 1
ATOM 725 C C . SER A 1 90 ? -9.175 -13.007 0.121 1.00 69.06 90 SER A C 1
ATOM 727 O O . SER A 1 90 ? -8.762 -11.936 -0.323 1.00 69.06 90 SER A O 1
ATOM 729 N N . SER A 1 91 ? -9.213 -14.134 -0.599 1.00 66.75 91 SER A N 1
ATOM 730 C CA . SER A 1 91 ? -8.755 -14.211 -1.992 1.00 66.75 91 SER A CA 1
ATOM 731 C C . SER A 1 91 ? -9.258 -13.007 -2.786 1.00 66.75 91 SER A C 1
ATOM 733 O O . SER A 1 91 ? -10.470 -12.836 -2.947 1.00 66.75 91 SER A O 1
ATOM 735 N N . ALA A 1 92 ? -8.338 -12.145 -3.220 1.00 65.69 92 ALA A N 1
ATOM 736 C CA . ALA A 1 92 ? -8.711 -10.980 -3.997 1.00 65.69 92 ALA A CA 1
ATOM 737 C C . ALA A 1 92 ? -9.433 -11.474 -5.261 1.00 65.69 92 ALA A C 1
ATOM 739 O O . ALA A 1 92 ? -8.895 -12.346 -5.955 1.00 65.69 92 ALA A O 1
ATOM 740 N N . PRO A 1 93 ? -10.652 -10.992 -5.559 1.00 67.81 93 PRO A N 1
ATOM 741 C CA . PRO A 1 93 ? -11.280 -11.322 -6.824 1.00 67.81 93 PRO A CA 1
ATOM 742 C C . PRO A 1 93 ? -10.369 -10.851 -7.959 1.00 67.81 93 PRO A C 1
ATOM 744 O O . PRO A 1 93 ? -9.750 -9.789 -7.859 1.00 67.81 93 PRO A O 1
ATOM 747 N N . ALA A 1 94 ? -10.278 -11.641 -9.032 1.00 76.56 94 ALA A N 1
ATOM 748 C CA . ALA A 1 94 ? -9.542 -11.230 -10.223 1.00 76.56 94 ALA A CA 1
ATOM 749 C C . ALA A 1 94 ? -10.021 -9.829 -10.660 1.00 76.56 94 ALA A C 1
ATOM 751 O O . ALA A 1 94 ? -11.239 -9.609 -10.654 1.00 76.56 94 ALA A O 1
ATOM 752 N N . PRO A 1 95 ? -9.116 -8.899 -11.028 1.00 81.00 95 PRO A N 1
ATOM 753 C CA . PRO A 1 95 ? -9.474 -7.519 -11.363 1.00 81.00 95 PRO A CA 1
ATOM 754 C C . PRO A 1 95 ? -10.667 -7.420 -12.319 1.00 81.00 95 PRO A C 1
ATOM 756 O O . PRO A 1 95 ? -11.613 -6.687 -12.043 1.00 81.00 95 PRO A O 1
ATOM 759 N N . ASP A 1 96 ? -10.693 -8.262 -13.353 1.00 84.00 96 ASP A N 1
ATOM 760 C CA . ASP A 1 96 ? -11.767 -8.305 -14.351 1.00 84.00 96 ASP A CA 1
ATOM 761 C C . ASP A 1 96 ? -13.145 -8.618 -13.747 1.00 84.00 96 ASP A C 1
ATOM 763 O O . ASP A 1 96 ? -14.159 -8.036 -14.140 1.00 84.00 96 ASP A O 1
ATOM 767 N N . ARG A 1 97 ? -13.199 -9.511 -12.747 1.00 83.62 97 ARG A N 1
ATOM 768 C CA . ARG A 1 97 ? -14.448 -9.853 -12.047 1.00 83.62 97 ARG A CA 1
ATOM 769 C C . ARG A 1 97 ? -14.930 -8.703 -11.174 1.00 83.62 97 ARG A C 1
ATOM 771 O O . ARG A 1 97 ? -16.132 -8.460 -11.105 1.00 83.62 97 ARG A O 1
ATOM 778 N N . LEU A 1 98 ? -14.007 -8.001 -10.518 1.00 85.94 98 LEU A N 1
ATOM 779 C CA . LEU A 1 98 ? -14.348 -6.860 -9.674 1.00 85.94 98 LEU A CA 1
ATOM 780 C C . LEU A 1 98 ? -14.853 -5.680 -10.512 1.00 85.94 98 LEU A C 1
ATOM 782 O O . LEU A 1 98 ? -15.874 -5.096 -10.162 1.00 85.94 98 LEU A O 1
ATOM 786 N N . VAL A 1 99 ? -14.192 -5.380 -11.634 1.00 89.81 99 VAL A N 1
ATOM 787 C CA . VAL A 1 99 ? -14.627 -4.341 -12.583 1.00 89.81 99 VAL A CA 1
ATOM 788 C C . VAL A 1 99 ? -16.020 -4.661 -13.121 1.00 89.81 99 VAL A C 1
ATOM 790 O O . VAL A 1 99 ? -16.926 -3.847 -12.971 1.00 89.81 99 VAL A O 1
ATOM 793 N N . SER A 1 100 ? -16.238 -5.886 -13.612 1.00 91.94 100 SER A N 1
ATOM 794 C CA . SER A 1 100 ? -17.549 -6.312 -14.130 1.00 91.94 100 SER A CA 1
ATOM 795 C C . SER A 1 100 ? -18.670 -6.177 -13.088 1.00 91.94 100 SER A C 1
ATOM 797 O O . SER A 1 100 ? -19.786 -5.763 -13.402 1.00 91.94 100 SER A O 1
ATOM 799 N N . ALA A 1 101 ? -18.386 -6.507 -11.825 1.00 90.38 101 ALA A N 1
ATOM 800 C CA . ALA A 1 101 ? -19.350 -6.384 -10.735 1.00 90.38 101 ALA A CA 1
ATOM 801 C C . ALA A 1 101 ? -19.629 -4.917 -10.345 1.00 90.38 101 ALA A C 1
ATOM 803 O O . ALA A 1 101 ? -20.762 -4.580 -9.993 1.00 90.38 101 ALA A O 1
ATOM 804 N N . ILE A 1 102 ? -18.629 -4.036 -10.437 1.00 92.38 102 ILE A N 1
ATOM 805 C CA . ILE A 1 102 ? -18.793 -2.588 -10.238 1.00 92.38 102 ILE A CA 1
ATOM 806 C C . ILE A 1 102 ? -19.637 -1.982 -11.367 1.00 92.38 102 ILE A C 1
ATOM 808 O O . ILE A 1 102 ? -20.562 -1.216 -11.088 1.00 92.38 102 ILE A O 1
ATOM 812 N N . ASP A 1 103 ? -19.389 -2.367 -12.618 1.00 95.56 103 ASP A N 1
ATOM 813 C CA . ASP A 1 103 ? -20.178 -1.913 -13.767 1.00 95.56 103 ASP A CA 1
ATOM 814 C C . ASP A 1 103 ? -21.646 -2.337 -13.623 1.00 95.56 103 ASP A C 1
ATOM 816 O O . ASP A 1 103 ? -22.560 -1.519 -13.756 1.00 95.56 103 ASP A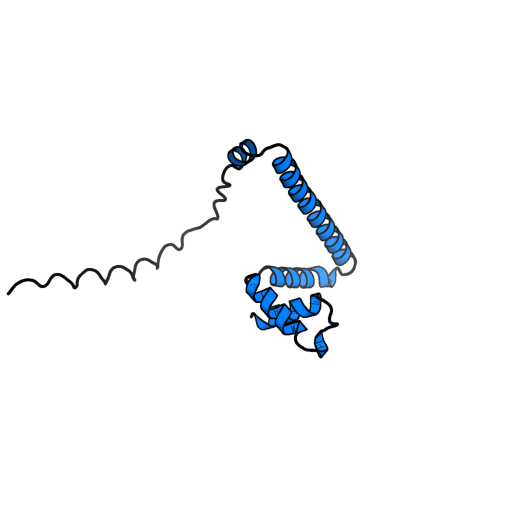 O 1
ATOM 820 N N . ALA A 1 104 ? -21.889 -3.593 -13.232 1.00 93.44 104 ALA A N 1
ATOM 821 C CA . ALA A 1 104 ? -23.233 -4.095 -12.948 1.00 93.44 104 ALA A CA 1
ATOM 822 C C . ALA A 1 104 ? -23.921 -3.351 -11.785 1.00 93.44 104 ALA A C 1
ATOM 824 O O . ALA A 1 104 ? -25.144 -3.175 -11.794 1.00 93.44 104 ALA A O 1
ATOM 825 N N . TYR A 1 105 ? -23.162 -2.892 -10.781 1.00 94.44 105 TYR A N 1
ATOM 826 C CA . TYR A 1 105 ? -23.696 -2.076 -9.690 1.00 94.44 105 TYR A CA 1
ATOM 827 C C . TYR A 1 105 ? -24.189 -0.714 -10.199 1.00 94.44 105 TYR A C 1
ATOM 829 O O . TYR A 1 105 ? -25.302 -0.315 -9.844 1.00 94.44 105 TYR A O 1
ATOM 837 N N . TYR A 1 106 ? -23.410 -0.026 -11.039 1.00 96.56 106 TYR A N 1
ATOM 838 C CA . TYR A 1 106 ? -23.756 1.299 -11.570 1.00 96.56 106 TYR A CA 1
ATOM 839 C C . TYR A 1 106 ? -24.751 1.281 -12.733 1.00 96.56 106 TYR A C 1
ATOM 841 O O . TYR A 1 106 ? -25.432 2.282 -12.950 1.00 96.56 106 TYR A O 1
ATOM 849 N N . ALA A 1 107 ? -24.920 0.149 -13.419 1.00 95.69 107 ALA A N 1
ATOM 850 C CA . ALA A 1 107 ? -25.961 -0.026 -14.435 1.00 95.69 107 ALA A CA 1
ATOM 851 C C . ALA A 1 107 ? -27.388 0.174 -13.878 1.00 95.69 107 ALA A C 1
ATOM 853 O O . ALA A 1 107 ? -28.325 0.468 -14.621 1.00 95.69 107 ALA A O 1
ATOM 854 N N . LYS A 1 108 ? -27.577 0.048 -12.557 1.00 94.31 108 LYS A N 1
ATOM 855 C CA . LYS A 1 108 ? -28.852 0.333 -11.888 1.00 94.31 108 LYS A CA 1
ATOM 856 C C . LYS A 1 108 ? -29.005 1.843 -11.693 1.00 94.31 108 LYS A C 1
ATOM 858 O O . LYS A 1 108 ? -28.226 2.450 -10.964 1.00 94.31 108 LYS A O 1
ATOM 863 N N . ALA A 1 109 ? -30.064 2.441 -12.245 1.00 89.94 109 ALA A N 1
ATOM 864 C CA . ALA A 1 109 ? -30.305 3.891 -12.174 1.00 89.94 109 ALA A CA 1
ATOM 865 C C . ALA A 1 109 ? -30.254 4.461 -10.739 1.00 89.94 109 ALA A C 1
ATOM 867 O O . ALA A 1 109 ? -29.694 5.537 -10.519 1.00 89.94 109 ALA A O 1
ATOM 868 N N . VAL A 1 110 ? -30.754 3.702 -9.753 1.00 93.88 110 VAL A N 1
ATOM 869 C CA . VAL A 1 110 ? -30.726 4.057 -8.320 1.00 93.88 110 VAL A CA 1
ATOM 870 C C . VAL A 1 110 ? -29.306 4.197 -7.750 1.00 93.88 110 VAL A C 1
ATOM 872 O O . VAL A 1 110 ? -29.083 4.942 -6.800 1.00 93.88 110 VAL A O 1
ATOM 875 N N . ASN A 1 111 ? -28.325 3.530 -8.356 1.00 90.62 111 ASN A N 1
ATOM 876 C CA . ASN A 1 111 ? -26.942 3.501 -7.897 1.00 90.62 111 ASN A CA 1
ATOM 877 C C . ASN A 1 111 ? -26.036 4.503 -8.620 1.00 90.62 111 ASN A C 1
ATOM 879 O O . ASN A 1 111 ? -24.907 4.695 -8.181 1.00 90.62 111 ASN A O 1
ATOM 883 N N . SER A 1 112 ? -26.515 5.167 -9.676 1.00 89.50 112 SER A N 1
ATOM 884 C CA . SER A 1 112 ? -25.722 6.057 -10.546 1.00 89.50 112 SER A CA 1
ATOM 885 C C . SER A 1 112 ? -24.962 7.175 -9.816 1.00 89.50 112 SER A C 1
ATOM 887 O O . SER A 1 112 ? -23.925 7.623 -10.291 1.00 89.50 112 SER A O 1
ATOM 889 N N . LYS A 1 113 ? -25.452 7.611 -8.647 1.00 91.56 113 LYS A N 1
ATOM 890 C CA . LYS A 1 113 ? -24.824 8.643 -7.799 1.00 91.56 113 LYS A CA 1
ATOM 891 C C . LYS A 1 113 ? -24.194 8.090 -6.517 1.00 91.56 113 LYS A C 1
ATOM 893 O O . LYS A 1 113 ? -23.867 8.850 -5.609 1.00 91.56 113 LYS A O 1
ATOM 898 N N . SER A 1 114 ? -24.080 6.770 -6.390 1.00 88.00 114 SER A N 1
ATOM 899 C CA . SER A 1 114 ? -23.454 6.157 -5.218 1.00 88.00 114 SER A CA 1
ATOM 900 C C . SER A 1 114 ? -21.952 6.455 -5.175 1.00 88.00 114 SER A C 1
ATOM 902 O O . SER A 1 114 ? -21.313 6.504 -6.222 1.00 88.00 114 SER A O 1
ATOM 904 N N . PRO A 1 115 ? -21.355 6.590 -3.980 1.00 88.12 115 PRO A N 1
ATOM 905 C CA . PRO A 1 115 ? -19.908 6.673 -3.847 1.00 88.12 115 PRO A CA 1
ATOM 906 C C . PRO A 1 115 ? -19.242 5.345 -4.232 1.00 88.12 115 PRO A C 1
ATOM 908 O O . PRO A 1 115 ? -19.773 4.262 -3.967 1.00 88.12 115 PRO A O 1
ATOM 911 N N . PHE A 1 116 ? -18.026 5.424 -4.775 1.00 81.38 116 PHE A N 1
ATOM 912 C CA . PHE A 1 116 ? -17.246 4.263 -5.218 1.00 81.38 116 PHE A CA 1
ATOM 913 C C . PHE A 1 116 ? -17.011 3.215 -4.118 1.00 81.38 116 PHE A C 1
ATOM 915 O O . PHE A 1 116 ? -17.055 2.016 -4.384 1.00 81.38 116 PHE A O 1
ATOM 922 N N . SER A 1 117 ? -16.871 3.644 -2.861 1.00 74.12 117 SER A N 1
ATOM 923 C CA . SER A 1 117 ? -16.750 2.747 -1.703 1.00 74.12 117 SER A CA 1
ATOM 924 C C . SER A 1 117 ? -17.968 1.830 -1.513 1.00 74.12 117 SER A C 1
ATOM 926 O O . SER A 1 117 ? -17.801 0.670 -1.125 1.00 74.12 117 SER A O 1
ATOM 928 N N . LYS A 1 118 ? -19.184 2.300 -1.842 1.00 78.06 118 LYS A N 1
ATOM 929 C CA . LYS A 1 118 ? -20.394 1.459 -1.848 1.00 78.06 118 LYS A CA 1
ATOM 930 C C . LYS A 1 118 ? -20.376 0.461 -3.001 1.00 78.06 118 LYS A C 1
ATOM 932 O O . LYS A 1 118 ? -20.713 -0.698 -2.782 1.00 78.06 118 LYS A O 1
ATOM 937 N N . ALA A 1 119 ? -19.949 0.887 -4.190 1.00 86.56 119 ALA A N 1
ATOM 938 C CA . ALA A 1 119 ? -19.852 0.009 -5.353 1.00 86.56 119 ALA A CA 1
ATOM 939 C C . ALA A 1 119 ? -18.851 -1.134 -5.124 1.00 86.56 119 ALA A C 1
ATOM 941 O O . ALA A 1 119 ? -19.193 -2.288 -5.356 1.00 86.56 119 ALA A O 1
ATOM 942 N N . ILE A 1 120 ? -17.664 -0.844 -4.574 1.00 84.12 120 ILE A N 1
ATOM 943 C CA . ILE A 1 120 ? -16.670 -1.870 -4.210 1.00 84.12 120 ILE A CA 1
ATOM 944 C C . ILE A 1 120 ? -17.232 -2.844 -3.173 1.00 84.12 120 ILE A C 1
ATOM 946 O O . ILE A 1 120 ? -17.095 -4.057 -3.329 1.00 84.12 120 ILE A O 1
ATOM 950 N N . SER A 1 121 ? -17.863 -2.326 -2.116 1.00 81.19 121 SER A N 1
ATOM 951 C CA . SER A 1 121 ? -18.431 -3.165 -1.053 1.00 81.19 121 SER A CA 1
ATOM 952 C C . SER A 1 121 ? -19.496 -4.119 -1.599 1.00 81.19 121 SER A C 1
ATOM 954 O O . SER A 1 121 ? -19.469 -5.311 -1.299 1.00 81.19 121 SER A O 1
ATOM 956 N N . ALA A 1 122 ? -20.395 -3.615 -2.450 1.00 85.06 122 ALA A N 1
ATOM 957 C CA . ALA A 1 122 ? -21.441 -4.413 -3.084 1.00 85.06 122 ALA A CA 1
ATOM 958 C C . ALA A 1 122 ? -20.875 -5.431 -4.086 1.00 85.06 122 ALA A C 1
ATOM 960 O O . ALA A 1 122 ? -21.268 -6.596 -4.066 1.00 85.06 122 ALA A O 1
ATOM 961 N N . ALA A 1 123 ? -19.927 -5.009 -4.927 1.00 86.44 123 ALA A N 1
ATOM 962 C CA . ALA A 1 123 ? -19.268 -5.870 -5.901 1.00 86.44 123 ALA A CA 1
ATOM 963 C C . ALA A 1 123 ? -18.559 -7.040 -5.215 1.00 86.44 123 ALA A C 1
ATOM 965 O O . ALA A 1 123 ? -18.688 -8.184 -5.631 1.00 86.44 123 ALA A O 1
ATOM 966 N N . ARG A 1 124 ? -17.868 -6.774 -4.106 1.00 78.94 124 ARG A N 1
ATOM 967 C CA . ARG A 1 124 ? -17.179 -7.803 -3.337 1.00 78.94 124 ARG A CA 1
ATOM 968 C C . ARG A 1 124 ? -18.133 -8.773 -2.640 1.00 78.94 124 ARG A C 1
ATOM 970 O O . ARG A 1 124 ? -17.847 -9.965 -2.620 1.00 78.94 124 ARG A O 1
ATOM 977 N N . ALA A 1 125 ? -19.240 -8.282 -2.083 1.00 79.94 125 ALA A N 1
ATOM 978 C CA . ALA A 1 125 ? -20.249 -9.134 -1.455 1.00 79.94 125 ALA A CA 1
ATOM 979 C C . ALA A 1 125 ? -20.893 -10.112 -2.455 1.00 79.94 125 ALA A C 1
ATOM 981 O O . ALA A 1 125 ? -21.232 -11.224 -2.075 1.00 79.94 125 ALA A O 1
ATOM 982 N N . GLY A 1 126 ? -21.023 -9.723 -3.729 1.00 74.75 126 GLY A N 1
ATOM 983 C CA . GLY A 1 126 ? -21.530 -10.595 -4.796 1.00 74.75 126 GLY A CA 1
ATOM 984 C C . GLY A 1 126 ? -20.499 -11.554 -5.408 1.00 74.75 126 GLY A C 1
ATOM 985 O O . GLY A 1 126 ? -20.856 -12.314 -6.304 1.00 74.75 126 GLY A O 1
ATOM 986 N N . LEU A 1 127 ? -19.233 -11.493 -4.978 1.00 70.00 127 LEU A N 1
ATOM 987 C CA . LEU A 1 127 ? -18.132 -12.336 -5.470 1.00 70.00 127 LEU A CA 1
ATOM 988 C C . LEU A 1 127 ? -17.688 -13.409 -4.457 1.00 70.00 127 LEU A C 1
ATOM 990 O O . LEU A 1 127 ? -16.771 -14.171 -4.771 1.00 70.00 127 LEU A O 1
ATOM 994 N N . GLN A 1 128 ? -18.293 -13.430 -3.264 1.00 61.28 128 GLN A N 1
ATOM 995 C CA . GLN A 1 128 ? -18.156 -14.495 -2.259 1.00 61.28 128 GLN A CA 1
ATOM 996 C C . GLN A 1 128 ? -19.120 -15.640 -2.566 1.00 61.28 128 GLN A C 1
ATOM 998 O O . GLN A 1 128 ? -18.709 -16.799 -2.340 1.00 61.28 128 GLN A O 1
#

Sequence (128 aa):
MSKIKLVVFFIGCVVTCGLARSGLRAENSEKPFLPIWKLMDQEAKRHFVAGYLQGWRDAARVTEITTEYIRENPDRAIESLESIRRLYSSSAPAPDRLVSAIDAYYAKAVNSKSPFSKAISAARAGLQ

Secondary structure (DSSP, 8-state):
-----SSSSSSSSSSSSS---S----------SHHHHHH--HHHHHHHHHHHHHHHHHHHHHHHHHHHHHHH-GGGHHHHHHHHHHHHHS-PPPHHHHHHHHHHHHTSGGGTT--HHHHHHHHHHTT-

Radius of gyration: 25.61 Å; chains: 1; bounding box: 53×73×54 Å

Foldseek 3Di:
DDDPDDDPDPPPPPPPVPPPPDDPPVPPPVPDCVVVVVVDDPVRVVVVVVVVVVVVVVVVVVVVVLVVCCVVCVPCSVVVVVVVVVVVPPPDPDPVQQVVQLVVQCVDVVCVPPDVVVSSVRSVVVVD